Protein AF-A0A329SD48-F1 (afdb_monomer_lite)

Radius of gyration: 21.35 Å; chains: 1; bounding box: 35×41×72 Å

pLDDT: mean 74.12, std 17.01, range [29.61, 94.19]

InterPro domains:
  IPR001584 Integrase, catalytic core [PF13683] (23-47)
  IPR001584 Integrase, catalytic core [PS50994] (1-96)
  IPR012337 Ribonuclease H-like superfamily [SSF53098] (7-90)
  IPR036397 Ribonuclease H superfamily [G3DSA:3.30.420.10] (6-124)
  IPR039537 Retrotransposon Ty1/copia-like [PTHR42648] (7-123)

Organism: NCBI:txid29920

Secondary structure (DSSP, 8-state):
----PPPGGGT-HHHHHHHHHTT---PPPPTT-GGGTHHHHHHHHHHHHHHHHHHHHTT--GGGHHHHHHHHHHHHHHSBPTT-SSBHHHHHHSSPPP-TT---TT-EEE----GGG--GGGGSSPPPEEE---SSTT--

Sequence (140 aa):
MPAPEPGPEYTGRKFMEYLNRSGIKHEKTAPYSPQQNGLAERMNQSLVEMTRCMLYHESIKKKWWGEAVNTVAWIINRIPNSVTVKTHYEIVYRTKPQLKNMKVFGALGYAHIPDEKRLKRARESPPSTLRISTPIHALT

Foldseek 3Di:
DDFPDDDVVCVDPVNVVVCVVVVHDDDDDDGPPCVVCVVVVVVVVVLQVQLVVLCVVLVHDCVCSVLSSVLSVVVQQQDADPVDPDGVCCVVVVDHDDCPPPDRAQAWDADDDPPVRDDPVCVPPGGPTDRDSDDDPPDD

Structure (mmCIF, N/CA/C/O backbone):
data_AF-A0A329SD48-F1
#
_entry.id   AF-A0A329SD48-F1
#
loop_
_atom_site.group_PDB
_atom_site.id
_atom_site.type_symbol
_atom_site.label_atom_id
_atom_site.label_alt_id
_atom_site.label_comp_id
_atom_site.label_asym_id
_atom_site.label_entity_id
_atom_site.label_seq_id
_atom_site.pdbx_PDB_ins_code
_atom_site.Cartn_x
_atom_site.Cartn_y
_atom_site.Cartn_z
_atom_site.occupancy
_atom_site.B_iso_or_equiv
_atom_site.auth_seq_id
_atom_site.auth_comp_id
_atom_site.auth_asym_id
_atom_site.auth_atom_id
_atom_site.pdbx_PDB_model_num
ATOM 1 N N . MET A 1 1 ? 6.484 16.895 30.671 1.00 42.66 1 MET A N 1
ATOM 2 C CA . MET A 1 1 ? 6.888 16.833 29.248 1.00 42.66 1 MET A CA 1
ATOM 3 C C . MET A 1 1 ? 5.642 17.026 28.396 1.00 42.66 1 MET A C 1
ATOM 5 O O . MET A 1 1 ? 4.649 16.387 28.726 1.00 42.66 1 MET A O 1
ATOM 9 N N . PRO A 1 2 ? 5.642 17.908 27.382 1.00 45.47 2 PRO A N 1
ATOM 10 C CA . PRO A 1 2 ? 4.511 18.034 26.465 1.00 45.47 2 PRO A CA 1
ATOM 11 C C . PRO A 1 2 ? 4.445 16.816 25.526 1.00 45.47 2 PRO A C 1
ATOM 13 O O . PRO A 1 2 ? 5.477 16.246 25.175 1.00 45.47 2 PRO A O 1
ATOM 16 N N . ALA A 1 3 ? 3.226 16.390 25.185 1.00 50.09 3 ALA A N 1
ATOM 17 C CA . ALA A 1 3 ? 2.948 15.215 24.359 1.00 50.09 3 ALA A CA 1
ATOM 18 C C . ALA A 1 3 ? 3.440 15.398 22.908 1.00 50.09 3 ALA A C 1
ATOM 20 O O . ALA A 1 3 ? 3.493 16.533 22.433 1.00 50.09 3 ALA A O 1
ATOM 21 N N . PRO A 1 4 ? 3.753 14.312 22.174 1.00 49.91 4 PRO A N 1
ATOM 22 C CA . PRO A 1 4 ? 3.959 14.398 20.734 1.00 49.91 4 PRO A CA 1
ATOM 23 C C . PRO A 1 4 ? 2.642 14.816 20.063 1.00 49.91 4 PRO A C 1
ATOM 25 O O . PRO A 1 4 ? 1.674 14.055 20.028 1.00 49.91 4 PRO A O 1
ATOM 28 N N . GLU A 1 5 ? 2.599 16.056 19.583 1.00 52.09 5 GLU A N 1
ATOM 29 C CA . GLU A 1 5 ? 1.509 16.593 18.770 1.00 52.09 5 GLU A CA 1
ATOM 30 C C . GLU A 1 5 ? 1.383 15.793 17.457 1.00 52.09 5 GLU A C 1
ATOM 32 O O . GLU A 1 5 ? 2.401 15.374 16.891 1.00 52.09 5 GLU A O 1
ATOM 37 N N . PRO A 1 6 ? 0.163 15.594 16.923 1.00 59.69 6 PRO A N 1
ATOM 38 C CA . PRO A 1 6 ? -0.015 15.078 15.571 1.00 59.69 6 PRO A CA 1
ATOM 39 C C . PRO A 1 6 ? 0.745 15.960 14.574 1.00 59.69 6 PRO A C 1
ATOM 41 O O . PRO A 1 6 ? 0.704 17.188 14.673 1.00 59.69 6 PRO A O 1
ATOM 44 N N . GLY A 1 7 ? 1.424 15.344 13.602 1.00 59.78 7 GLY A N 1
ATOM 45 C CA . GLY A 1 7 ? 2.236 16.076 12.628 1.00 59.78 7 GLY A CA 1
ATOM 46 C C . GLY A 1 7 ? 1.451 17.216 11.947 1.00 59.78 7 GLY A C 1
ATOM 47 O O . GLY A 1 7 ? 0.279 17.032 11.600 1.00 59.78 7 GLY A O 1
ATOM 48 N N . PRO A 1 8 ? 2.072 18.390 11.717 1.00 67.38 8 PRO A N 1
ATOM 49 C CA . PRO A 1 8 ? 1.392 19.585 11.196 1.00 67.38 8 PRO A CA 1
ATOM 50 C C . PRO A 1 8 ? 0.819 19.407 9.778 1.00 67.38 8 PRO A C 1
ATOM 52 O O . PRO A 1 8 ? -0.017 20.189 9.328 1.00 67.38 8 PRO A O 1
ATOM 55 N N . GLU A 1 9 ? 1.244 18.359 9.076 1.00 68.25 9 GLU A N 1
ATOM 56 C CA . GLU A 1 9 ? 0.825 18.009 7.717 1.00 68.25 9 GLU A CA 1
ATOM 57 C C . GLU A 1 9 ? -0.684 17.731 7.614 1.00 68.25 9 GLU A C 1
ATOM 59 O O . GLU A 1 9 ? -1.315 18.101 6.624 1.00 68.25 9 GLU A O 1
ATOM 64 N N . TYR A 1 10 ? -1.282 17.156 8.663 1.00 69.69 10 TYR A N 1
ATOM 65 C CA . TYR A 1 10 ? -2.699 16.765 8.693 1.00 69.69 10 TYR A CA 1
ATOM 66 C C . TYR A 1 10 ? -3.589 17.756 9.451 1.00 69.69 10 TYR A C 1
ATOM 68 O O . TYR A 1 10 ? -4.771 17.500 9.661 1.00 69.69 10 TYR A O 1
ATOM 76 N N . THR A 1 11 ? -3.044 18.899 9.870 1.00 77.12 11 THR A N 1
ATOM 77 C CA . THR A 1 11 ? -3.775 19.923 10.636 1.00 77.12 11 THR A CA 1
ATOM 78 C C . THR A 1 11 ? -3.879 21.260 9.902 1.00 77.12 11 THR A C 1
ATOM 80 O O . THR A 1 11 ? -4.487 22.205 10.408 1.00 77.12 11 THR A O 1
ATOM 83 N N . GLY A 1 12 ? -3.338 21.346 8.681 1.00 81.81 12 GLY A N 1
ATOM 84 C CA . GLY A 1 12 ? -3.394 22.545 7.852 1.00 81.81 12 GLY A CA 1
ATOM 85 C C . GLY A 1 12 ? -4.821 22.944 7.458 1.00 81.81 12 GLY A C 1
ATOM 86 O O . GLY A 1 12 ? -5.655 22.104 7.120 1.00 81.81 12 GLY A O 1
ATOM 87 N N . ARG A 1 13 ? -5.089 24.258 7.418 1.00 83.81 13 ARG A N 1
ATOM 88 C CA . ARG A 1 13 ? -6.407 24.824 7.056 1.00 83.81 13 ARG A CA 1
ATOM 89 C C . ARG A 1 13 ? -6.961 24.276 5.737 1.00 83.81 13 ARG A C 1
ATOM 91 O O . ARG A 1 13 ? -8.099 23.825 5.700 1.00 83.81 13 ARG A O 1
ATOM 98 N N . LYS A 1 14 ? -6.128 24.221 4.691 1.00 86.56 14 LYS A N 1
ATOM 99 C CA . LYS A 1 14 ? -6.510 23.684 3.370 1.00 86.56 14 LYS A CA 1
ATOM 100 C C . LYS A 1 14 ? -6.957 22.219 3.428 1.00 86.56 14 LYS A C 1
ATOM 102 O O . LYS A 1 14 ? -7.854 21.818 2.693 1.00 86.56 14 LYS A O 1
ATOM 107 N N . PHE A 1 15 ? -6.331 21.418 4.290 1.00 85.12 15 PHE A N 1
ATOM 108 C CA . PHE A 1 15 ? -6.683 20.012 4.462 1.00 85.12 15 PHE A CA 1
ATOM 109 C C . PHE A 1 15 ? -8.019 19.871 5.198 1.00 85.12 15 PHE A C 1
ATOM 111 O O . PHE A 1 15 ? -8.895 19.144 4.740 1.00 85.12 15 PHE A O 1
ATOM 118 N N . MET A 1 16 ? -8.230 20.645 6.265 1.00 86.31 16 MET A N 1
ATOM 119 C CA . MET A 1 16 ? -9.506 20.668 6.992 1.00 86.31 16 MET A CA 1
ATOM 120 C C . MET A 1 16 ? -10.674 21.141 6.114 1.00 86.31 16 MET A C 1
ATOM 122 O O . MET A 1 16 ? -11.749 20.549 6.157 1.00 86.31 16 MET A O 1
ATOM 126 N N . GLU A 1 17 ? -10.465 22.159 5.275 1.00 89.69 17 GLU A N 1
ATOM 127 C CA . GLU A 1 17 ? -11.459 22.612 4.291 1.00 89.69 17 GLU A CA 1
ATOM 128 C C . GLU A 1 17 ? -11.821 21.506 3.293 1.00 89.69 17 GLU A C 1
ATOM 130 O O . GLU A 1 17 ? -12.999 21.283 3.011 1.00 89.69 17 GLU A O 1
ATOM 135 N N . TYR A 1 18 ? -10.822 20.777 2.788 1.00 89.62 18 TYR A N 1
ATOM 136 C CA . TYR A 1 18 ? -11.049 19.636 1.904 1.00 89.62 18 TYR A CA 1
ATOM 137 C C . TYR A 1 18 ? -11.866 18.531 2.587 1.00 89.62 18 TYR A C 1
ATOM 139 O O . TYR A 1 18 ? -12.812 18.016 1.985 1.00 89.62 18 TYR A O 1
ATOM 147 N N . LEU A 1 19 ? -11.528 18.181 3.832 1.00 90.00 19 LEU A N 1
ATOM 148 C CA . LEU A 1 19 ? -12.239 17.151 4.590 1.00 90.00 19 LEU A CA 1
ATOM 149 C C . LEU A 1 19 ? -13.691 17.554 4.854 1.00 90.00 19 LEU A C 1
ATOM 151 O O . LEU A 1 19 ? -14.592 16.767 4.567 1.00 90.00 19 LEU A O 1
ATOM 155 N N . ASN A 1 20 ? -13.927 18.798 5.278 1.00 88.69 20 ASN A N 1
ATOM 156 C CA . ASN A 1 20 ? -15.275 19.328 5.483 1.00 88.69 20 ASN A CA 1
ATOM 157 C C . ASN A 1 20 ? -16.097 19.306 4.189 1.00 88.69 20 ASN A C 1
ATOM 159 O O . ASN A 1 20 ? -17.234 18.841 4.194 1.00 88.69 20 ASN A O 1
ATOM 163 N N . ARG A 1 21 ? -15.517 19.742 3.062 1.00 92.81 21 ARG A N 1
ATOM 164 C CA . ARG A 1 21 ? -16.193 19.703 1.755 1.00 92.81 21 ARG A CA 1
ATOM 165 C C . ARG A 1 21 ? -16.512 18.279 1.299 1.00 92.81 21 ARG A C 1
ATOM 167 O O . ARG A 1 21 ? -17.514 18.066 0.629 1.00 92.81 21 ARG A O 1
ATOM 174 N N . SER A 1 22 ? -15.666 17.318 1.657 1.00 90.88 22 SER A N 1
ATOM 175 C CA . SER A 1 22 ? -15.848 15.903 1.321 1.00 90.88 22 SER A CA 1
ATOM 176 C C . SER A 1 22 ? -16.775 15.170 2.302 1.00 90.88 22 SER A C 1
ATOM 178 O O . SER A 1 22 ? -17.004 13.977 2.133 1.00 90.88 22 SER A O 1
ATOM 180 N N . GLY A 1 23 ? -17.286 15.851 3.339 1.00 90.38 23 GLY A N 1
ATOM 181 C CA . GLY A 1 23 ? -18.105 15.240 4.391 1.00 90.38 23 GLY A CA 1
ATOM 182 C C . GLY A 1 23 ? -17.332 14.280 5.304 1.00 90.38 23 GLY A C 1
ATOM 183 O O . GLY A 1 23 ? -17.935 13.429 5.954 1.00 90.38 23 GLY A O 1
ATOM 184 N N . ILE A 1 24 ? -16.000 14.382 5.345 1.00 90.38 24 ILE A N 1
ATOM 185 C CA . ILE A 1 24 ? -15.128 13.486 6.109 1.00 90.38 24 ILE A CA 1
ATOM 186 C C . ILE A 1 24 ? -14.869 14.090 7.489 1.00 90.38 24 ILE A C 1
ATOM 188 O O . ILE A 1 24 ? -14.275 15.162 7.615 1.00 90.38 24 ILE A O 1
ATOM 192 N N . LYS A 1 25 ? -15.258 13.368 8.543 1.00 87.50 25 LYS A N 1
ATOM 193 C CA . LYS A 1 25 ? -14.941 13.737 9.926 1.00 87.50 25 LYS A CA 1
ATOM 194 C C . LYS A 1 25 ? -13.474 13.416 10.224 1.00 87.50 25 LYS A C 1
ATOM 196 O O . LYS A 1 25 ? -13.068 12.258 10.189 1.00 87.50 25 LYS A O 1
ATOM 201 N N . HIS A 1 26 ? -12.684 14.443 10.525 1.00 83.06 26 HIS A N 1
ATOM 202 C CA . HIS A 1 26 ? -11.286 14.276 10.913 1.00 83.06 26 HIS A CA 1
ATOM 203 C C . HIS A 1 26 ? -11.173 13.945 12.405 1.00 83.06 26 HIS A C 1
ATOM 205 O O . HIS A 1 26 ? -11.375 14.817 13.251 1.00 83.06 26 HIS A O 1
ATOM 211 N N . GLU A 1 27 ? -10.836 12.700 12.731 1.00 81.69 27 GLU A N 1
ATOM 212 C CA . GLU A 1 27 ? -10.526 12.286 14.101 1.00 81.69 27 GLU A CA 1
ATOM 213 C C . GLU A 1 27 ? -9.010 12.208 14.281 1.00 81.69 27 GLU A C 1
ATOM 215 O O . GLU A 1 27 ? -8.314 11.525 13.531 1.00 81.69 27 GLU A O 1
ATOM 220 N N . LYS A 1 28 ? -8.491 12.955 15.259 1.00 73.88 28 LYS A N 1
ATOM 221 C CA . LYS A 1 28 ? -7.065 12.965 15.589 1.00 73.88 28 LYS A CA 1
ATOM 222 C C . LYS A 1 28 ? -6.779 11.886 16.621 1.00 73.88 28 LYS A C 1
ATOM 224 O O . LYS A 1 28 ? -7.563 11.702 17.551 1.00 73.88 28 LYS A O 1
ATOM 229 N N . THR A 1 29 ? -5.633 11.226 16.484 1.00 72.00 29 THR A N 1
ATOM 230 C CA . THR A 1 29 ? -5.132 10.287 17.491 1.00 72.00 29 THR A CA 1
ATOM 231 C C . THR A 1 29 ? -5.037 10.984 18.843 1.00 72.00 29 THR A C 1
ATOM 233 O O . THR A 1 29 ? -4.493 12.088 18.934 1.00 72.00 29 THR A O 1
ATOM 236 N N . ALA A 1 30 ? -5.572 10.351 19.888 1.00 71.25 30 ALA A N 1
ATOM 237 C CA . ALA A 1 30 ? -5.506 10.918 21.225 1.00 71.25 30 ALA A CA 1
ATOM 238 C C . ALA A 1 30 ? -4.037 11.008 21.686 1.00 71.25 30 ALA A C 1
ATOM 240 O O . ALA A 1 30 ? -3.261 10.070 21.447 1.00 71.25 30 ALA A O 1
ATOM 241 N N . PRO A 1 31 ? -3.638 12.094 22.374 1.00 62.50 31 PRO A N 1
ATOM 242 C CA . PRO A 1 31 ? -2.330 12.167 23.012 1.00 62.50 31 PRO A CA 1
ATOM 243 C C . PRO A 1 31 ? -2.117 10.928 23.892 1.00 62.50 31 PRO A C 1
ATOM 245 O O . PRO A 1 31 ? -3.038 10.493 24.581 1.00 62.50 31 PRO A O 1
ATOM 248 N N . TYR A 1 32 ? -0.915 10.350 23.858 1.00 56.53 32 TYR A N 1
ATOM 249 C CA . TYR A 1 32 ? -0.547 9.139 24.614 1.00 56.53 32 TYR A CA 1
ATOM 250 C C . TYR A 1 32 ? -1.233 7.826 24.189 1.00 56.53 32 TYR A C 1
ATOM 252 O O . TYR A 1 32 ? -1.067 6.821 24.875 1.00 56.53 32 TYR A O 1
ATOM 260 N N . SER A 1 33 ? -1.927 7.788 23.043 1.00 64.25 33 SER A N 1
ATOM 261 C CA . SER A 1 33 ? -2.480 6.550 22.456 1.00 64.25 33 SER A CA 1
ATOM 262 C C . SER A 1 33 ? -1.859 6.189 21.090 1.00 64.25 33 SER A C 1
ATOM 264 O O . SER A 1 33 ? -2.591 5.980 20.119 1.00 64.25 33 SER A O 1
ATOM 266 N N . PRO A 1 34 ? -0.516 6.089 20.960 1.00 62.66 34 PRO A N 1
ATOM 267 C CA . PRO A 1 34 ? 0.142 5.775 19.682 1.00 62.66 34 PRO A CA 1
ATOM 268 C C . PRO A 1 34 ? -0.284 4.418 19.100 1.00 62.66 34 PRO A C 1
ATOM 270 O O . PRO A 1 34 ? -0.230 4.203 17.891 1.00 62.66 34 PRO A O 1
ATOM 273 N N . GLN A 1 35 ? -0.789 3.509 19.939 1.00 66.38 35 GLN A N 1
ATOM 274 C CA . GLN A 1 35 ? -1.310 2.208 19.524 1.00 66.38 35 GLN A CA 1
ATOM 275 C C . GLN A 1 35 ? -2.477 2.335 18.533 1.00 66.38 35 GLN A C 1
ATOM 277 O O . GLN A 1 35 ? -2.636 1.450 17.692 1.00 66.38 35 GLN A O 1
ATOM 282 N N . GLN A 1 36 ? -3.249 3.431 18.583 1.00 68.50 36 GLN A N 1
ATOM 283 C CA . GLN A 1 36 ? -4.340 3.685 17.635 1.00 68.50 36 GLN A CA 1
ATOM 284 C C . GLN A 1 36 ? -3.830 3.870 16.197 1.00 68.50 36 GLN A C 1
ATOM 286 O O . GLN A 1 36 ? -4.484 3.413 15.263 1.00 68.50 36 GLN A O 1
ATOM 291 N N . ASN A 1 37 ? -2.647 4.467 16.007 1.00 77.12 37 ASN A N 1
ATOM 292 C CA . ASN A 1 37 ? -2.043 4.631 14.679 1.00 77.12 37 ASN A CA 1
ATOM 293 C C . ASN A 1 37 ? -1.171 3.436 14.261 1.00 77.12 37 ASN A C 1
ATOM 295 O O . ASN A 1 37 ? -0.857 3.262 13.083 1.00 77.12 37 ASN A O 1
ATOM 299 N N . GLY A 1 38 ? -0.812 2.569 15.210 1.00 80.38 38 GLY A N 1
ATOM 300 C CA . GLY A 1 38 ? 0.141 1.486 14.979 1.00 80.38 38 GLY A CA 1
ATOM 301 C C . GLY A 1 38 ? -0.277 0.493 13.888 1.00 80.38 38 GLY A C 1
ATOM 302 O O . GLY A 1 38 ? 0.582 -0.118 13.259 1.00 80.38 38 GLY A O 1
ATOM 303 N N . LEU A 1 39 ? -1.578 0.320 13.619 1.00 80.75 39 LEU A N 1
ATOM 304 C CA . LEU A 1 39 ? -2.040 -0.515 12.500 1.00 80.75 39 LEU A CA 1
ATOM 305 C C . LEU A 1 39 ? -1.727 0.116 11.138 1.00 80.75 39 LEU A C 1
ATOM 307 O O . LEU A 1 39 ? -1.230 -0.577 10.249 1.00 80.75 39 LEU A O 1
ATOM 311 N N . ALA A 1 40 ? -1.989 1.415 10.988 1.00 80.25 40 ALA A N 1
ATOM 312 C CA . ALA A 1 40 ? -1.709 2.146 9.758 1.00 80.25 40 ALA A CA 1
ATOM 313 C C . ALA A 1 40 ? -0.198 2.245 9.512 1.00 80.25 40 ALA A C 1
ATOM 315 O O . ALA A 1 40 ? 0.265 1.988 8.403 1.00 80.25 40 ALA A O 1
ATOM 316 N N . GLU A 1 41 ? 0.582 2.526 10.558 1.00 84.38 41 GLU A N 1
ATOM 317 C CA . GLU A 1 41 ? 2.046 2.575 10.486 1.00 84.38 41 GLU A CA 1
ATOM 318 C C . GLU A 1 41 ? 2.643 1.235 10.046 1.00 84.38 41 GLU A C 1
ATOM 320 O O . GLU A 1 41 ? 3.427 1.199 9.098 1.00 84.38 41 GLU A O 1
ATOM 325 N N . ARG A 1 42 ? 2.217 0.118 10.656 1.00 88.31 42 ARG A N 1
ATOM 326 C CA . ARG A 1 42 ? 2.681 -1.226 10.266 1.00 88.31 42 ARG A CA 1
ATOM 327 C C . ARG A 1 42 ? 2.329 -1.572 8.823 1.00 88.31 42 ARG A C 1
ATOM 329 O O . ARG A 1 42 ? 3.150 -2.158 8.116 1.00 88.31 42 ARG A O 1
ATOM 336 N N . MET A 1 43 ? 1.124 -1.220 8.374 1.00 86.50 43 MET A N 1
ATOM 337 C CA . MET A 1 43 ? 0.709 -1.466 6.992 1.00 86.50 43 MET A CA 1
ATOM 338 C C . MET A 1 43 ? 1.535 -0.630 6.008 1.00 86.50 43 MET A C 1
ATOM 340 O O . MET A 1 43 ? 2.024 -1.158 5.011 1.00 86.50 43 MET A O 1
ATOM 344 N N . ASN A 1 44 ? 1.754 0.651 6.311 1.00 88.31 44 ASN A N 1
ATOM 345 C CA . ASN A 1 44 ? 2.581 1.534 5.490 1.00 88.31 44 ASN A CA 1
ATOM 346 C C . ASN A 1 44 ? 4.030 1.043 5.418 1.00 88.31 44 ASN A C 1
ATOM 348 O O . ASN A 1 44 ? 4.620 1.023 4.338 1.00 88.31 44 ASN A O 1
ATOM 352 N N . GLN A 1 45 ? 4.591 0.587 6.538 1.00 90.81 45 GLN A N 1
ATOM 353 C CA . GLN A 1 45 ? 5.918 -0.016 6.563 1.00 90.81 45 GLN A CA 1
ATOM 354 C C . GLN A 1 45 ? 5.978 -1.275 5.687 1.00 90.81 45 GLN A C 1
ATOM 356 O O . GLN A 1 45 ? 6.857 -1.378 4.833 1.00 90.81 45 GLN A O 1
ATOM 361 N N . SER A 1 46 ? 4.998 -2.173 5.819 1.00 90.56 46 SER A N 1
ATOM 362 C CA . SER A 1 46 ? 4.911 -3.404 5.017 1.00 90.56 46 SER A CA 1
ATOM 363 C C . SER A 1 46 ? 4.826 -3.105 3.514 1.00 90.56 46 SER A C 1
ATOM 365 O O . SER A 1 46 ? 5.540 -3.712 2.716 1.00 90.56 46 SER A O 1
ATOM 367 N N . LEU A 1 47 ? 4.011 -2.120 3.114 1.00 91.94 47 LEU A N 1
ATOM 368 C CA . LEU A 1 47 ? 3.904 -1.652 1.726 1.00 91.94 47 LEU A CA 1
ATOM 369 C C . LEU A 1 47 ? 5.256 -1.177 1.178 1.00 91.94 47 LEU A C 1
ATOM 371 O O . LEU A 1 47 ? 5.657 -1.554 0.074 1.00 91.94 47 LEU A O 1
ATOM 375 N N . VAL A 1 48 ? 5.969 -0.352 1.946 1.00 93.12 48 VAL A N 1
ATOM 376 C CA . VAL A 1 48 ? 7.266 0.210 1.546 1.00 93.12 48 VAL A CA 1
ATOM 377 C C . VAL A 1 48 ? 8.338 -0.877 1.460 1.00 93.12 48 VAL A C 1
ATOM 379 O O . VAL A 1 48 ? 9.114 -0.890 0.503 1.00 93.12 48 VAL A O 1
ATOM 382 N N . GLU A 1 49 ? 8.384 -1.795 2.422 1.00 94.19 49 GLU A N 1
ATOM 383 C CA . GLU A 1 49 ? 9.325 -2.918 2.438 1.00 94.19 49 GLU A CA 1
ATOM 384 C C . GLU A 1 49 ? 9.100 -3.848 1.246 1.00 94.19 49 GLU A C 1
ATOM 386 O O . GLU A 1 49 ? 10.030 -4.086 0.474 1.00 94.19 49 GLU A O 1
ATOM 391 N N . MET A 1 50 ? 7.857 -4.272 1.007 1.00 92.44 50 MET A N 1
ATOM 392 C CA . MET A 1 50 ? 7.513 -5.101 -0.151 1.00 92.44 50 MET A CA 1
ATOM 393 C C . MET A 1 50 ? 7.842 -4.406 -1.477 1.00 92.44 50 MET A C 1
ATOM 395 O O . MET A 1 50 ? 8.347 -5.047 -2.397 1.00 92.44 50 MET A O 1
ATOM 399 N N . THR A 1 51 ? 7.624 -3.091 -1.573 1.00 92.69 51 THR A N 1
ATOM 400 C CA . THR A 1 51 ? 7.987 -2.304 -2.764 1.00 92.69 51 THR A CA 1
ATOM 401 C C . THR A 1 51 ? 9.494 -2.339 -3.010 1.00 92.69 51 THR A C 1
ATOM 403 O O . THR A 1 51 ? 9.939 -2.551 -4.140 1.00 92.69 51 THR A O 1
ATOM 406 N N . ARG A 1 52 ? 10.303 -2.168 -1.956 1.00 92.75 52 ARG A N 1
ATOM 407 C CA . ARG A 1 52 ? 11.769 -2.258 -2.054 1.00 92.75 52 ARG A CA 1
ATOM 408 C C . ARG A 1 52 ? 12.208 -3.656 -2.477 1.00 92.75 52 ARG A C 1
ATOM 410 O O . ARG A 1 52 ? 13.025 -3.763 -3.388 1.00 92.75 52 ARG A O 1
ATOM 417 N N . CYS A 1 53 ? 11.645 -4.701 -1.868 1.00 91.56 53 CYS A N 1
ATOM 418 C CA . CYS A 1 53 ? 11.929 -6.093 -2.218 1.00 91.56 53 CYS A CA 1
ATOM 419 C C . CYS A 1 53 ? 11.595 -6.389 -3.684 1.00 91.56 53 CYS A C 1
ATOM 421 O O . CYS A 1 53 ? 12.420 -6.956 -4.392 1.00 91.56 53 CYS A O 1
ATOM 423 N N . MET A 1 54 ? 10.429 -5.950 -4.159 1.00 88.94 54 MET A N 1
ATOM 424 C CA . MET A 1 54 ? 9.979 -6.150 -5.538 1.00 88.94 54 MET A CA 1
ATOM 425 C C . MET A 1 54 ? 10.901 -5.465 -6.556 1.00 88.94 54 MET A C 1
ATOM 427 O O . MET A 1 54 ? 11.281 -6.067 -7.559 1.00 88.94 54 MET A O 1
ATOM 431 N N . LEU A 1 55 ? 11.312 -4.222 -6.288 1.00 88.81 55 LEU A N 1
ATOM 432 C CA . LEU A 1 55 ? 12.249 -3.499 -7.153 1.00 88.81 55 LEU A CA 1
ATOM 433 C C . LEU A 1 55 ? 13.643 -4.131 -7.162 1.00 88.81 55 LEU A C 1
ATOM 435 O O . LEU A 1 55 ? 14.278 -4.184 -8.217 1.00 88.81 55 LEU A O 1
ATOM 439 N N . TYR A 1 56 ? 14.114 -4.592 -6.000 1.00 89.69 56 TYR A N 1
ATOM 440 C CA . TYR A 1 56 ? 15.415 -5.240 -5.866 1.00 89.69 56 TYR A CA 1
ATOM 441 C C . TYR A 1 56 ? 15.447 -6.592 -6.587 1.00 89.69 56 TYR A C 1
ATOM 443 O O . TYR A 1 56 ? 16.365 -6.840 -7.363 1.00 89.69 56 TYR A O 1
ATOM 451 N N . HIS A 1 57 ? 14.414 -7.420 -6.397 1.00 86.12 57 HIS A N 1
ATOM 452 C CA . HIS A 1 57 ? 14.290 -8.739 -7.022 1.00 86.12 57 HIS A CA 1
ATOM 453 C C . HIS A 1 57 ? 14.354 -8.664 -8.552 1.00 86.12 57 HIS A C 1
ATOM 455 O O . HIS A 1 57 ? 15.115 -9.385 -9.186 1.00 86.12 57 HIS A O 1
ATOM 461 N N . GLU A 1 58 ? 13.611 -7.731 -9.150 1.00 82.19 58 GLU A N 1
ATOM 462 C CA . GLU A 1 58 ? 13.544 -7.583 -10.608 1.00 82.19 58 GLU A CA 1
ATOM 463 C C . GLU A 1 58 ? 14.668 -6.715 -11.199 1.00 82.19 58 GLU A C 1
ATOM 465 O O . GLU A 1 58 ? 14.716 -6.499 -12.416 1.00 82.19 58 GLU A O 1
ATOM 470 N N . SER A 1 59 ? 15.570 -6.189 -10.358 1.00 85.94 59 SER A N 1
ATOM 471 C CA . SER A 1 59 ? 16.619 -5.233 -10.750 1.00 85.94 59 SER A CA 1
ATOM 472 C C . SER A 1 59 ? 16.065 -4.023 -11.523 1.00 85.94 59 SER A C 1
ATOM 474 O O . SER A 1 59 ? 16.647 -3.541 -12.500 1.00 85.94 59 SER A O 1
ATOM 476 N N . ILE A 1 60 ? 14.901 -3.521 -11.099 1.00 82.38 60 ILE A N 1
ATOM 477 C CA . ILE A 1 60 ? 14.186 -2.428 -11.765 1.00 82.38 60 ILE A CA 1
ATOM 478 C C . ILE A 1 60 ? 14.609 -1.074 -11.178 1.00 82.38 60 ILE A C 1
ATOM 480 O O . ILE A 1 60 ? 14.723 -0.881 -9.969 1.00 82.38 60 ILE A O 1
ATOM 484 N N . LYS A 1 61 ? 14.821 -0.085 -12.057 1.00 83.12 61 LYS A N 1
ATOM 485 C CA . LYS A 1 61 ? 15.190 1.286 -11.664 1.00 83.12 61 LYS A CA 1
ATOM 486 C C . LYS A 1 61 ? 14.118 1.915 -10.763 1.00 83.12 61 LYS A C 1
ATOM 488 O O . LYS A 1 61 ? 12.931 1.837 -11.071 1.00 83.12 61 LYS A O 1
ATOM 493 N N . LYS A 1 62 ? 14.548 2.690 -9.758 1.00 85.38 62 LYS A N 1
ATOM 494 C CA . LYS A 1 62 ? 13.675 3.428 -8.815 1.00 85.38 62 LYS A CA 1
ATOM 495 C C . LYS A 1 62 ? 12.628 4.339 -9.472 1.00 85.38 62 LYS A C 1
ATOM 497 O O . LYS A 1 62 ? 11.635 4.660 -8.833 1.00 85.38 62 LYS A O 1
ATOM 502 N N . LYS A 1 63 ? 12.798 4.724 -10.744 1.00 85.44 63 LYS A N 1
ATOM 503 C CA . LYS A 1 63 ? 11.786 5.484 -11.502 1.00 85.44 63 LYS A CA 1
ATOM 504 C C . LYS A 1 63 ? 10.416 4.789 -11.564 1.00 85.44 63 LYS A C 1
ATOM 506 O O . LYS A 1 63 ? 9.411 5.459 -11.740 1.00 85.44 63 LYS A O 1
ATOM 511 N N . TRP A 1 64 ? 10.383 3.465 -11.403 1.00 83.75 64 TRP A N 1
ATOM 512 C CA . TRP A 1 64 ? 9.163 2.654 -11.403 1.00 83.75 64 TRP A CA 1
ATOM 513 C C . TRP A 1 64 ? 8.559 2.460 -10.008 1.00 83.75 64 TRP A C 1
ATOM 515 O O . TRP A 1 64 ? 7.703 1.602 -9.824 1.00 83.75 64 TRP A O 1
ATOM 525 N N . TRP A 1 65 ? 9.003 3.235 -9.014 1.00 87.38 65 TRP A N 1
ATOM 526 C CA . TRP A 1 65 ? 8.536 3.117 -7.635 1.00 87.38 65 TRP A CA 1
ATOM 527 C C . TRP A 1 65 ? 7.012 3.188 -7.515 1.00 87.38 65 TRP A C 1
ATOM 529 O O . TRP A 1 65 ? 6.427 2.328 -6.870 1.00 87.38 65 TRP A O 1
ATOM 539 N N . GLY A 1 66 ? 6.361 4.154 -8.173 1.00 87.75 66 GLY A N 1
ATOM 540 C CA . GLY A 1 66 ? 4.899 4.282 -8.126 1.00 87.75 66 GLY A CA 1
ATOM 541 C C . GLY A 1 66 ? 4.176 3.028 -8.627 1.00 87.75 66 GLY A C 1
ATOM 542 O O . GLY A 1 66 ? 3.238 2.555 -7.992 1.00 87.75 66 GLY A O 1
ATOM 543 N N . GLU A 1 67 ? 4.672 2.429 -9.708 1.00 84.81 67 GLU A N 1
ATOM 544 C CA . GLU A 1 67 ? 4.114 1.192 -10.260 1.00 84.81 67 GLU A CA 1
ATOM 545 C C . GLU A 1 67 ? 4.365 -0.019 -9.355 1.00 84.81 67 GLU A C 1
ATOM 547 O O . GLU A 1 67 ? 3.495 -0.880 -9.201 1.00 84.81 67 GLU A O 1
ATOM 552 N N . ALA A 1 68 ? 5.530 -0.075 -8.708 1.00 88.44 68 ALA A N 1
ATOM 553 C CA . ALA A 1 68 ? 5.829 -1.103 -7.718 1.00 88.44 68 ALA A CA 1
ATOM 554 C C . ALA A 1 68 ? 4.899 -0.985 -6.499 1.00 88.44 68 ALA A C 1
ATOM 556 O O . ALA A 1 68 ? 4.291 -1.979 -6.111 1.00 88.44 68 ALA A O 1
ATOM 557 N N . VAL A 1 69 ? 4.702 0.223 -5.954 1.00 90.38 69 VAL A N 1
ATOM 558 C CA . VAL A 1 69 ? 3.770 0.462 -4.835 1.00 90.38 69 VAL A CA 1
ATOM 559 C C . VAL A 1 69 ? 2.346 0.066 -5.218 1.00 90.38 69 VAL A C 1
ATOM 561 O O . VAL A 1 69 ? 1.687 -0.639 -4.456 1.00 90.38 69 VAL A O 1
ATOM 564 N N . ASN A 1 70 ? 1.878 0.455 -6.408 1.00 89.44 70 ASN A N 1
ATOM 565 C CA . ASN A 1 70 ? 0.552 0.075 -6.900 1.00 89.44 70 ASN A CA 1
ATOM 566 C C . ASN A 1 70 ? 0.395 -1.446 -6.998 1.00 89.44 70 ASN A C 1
ATOM 568 O O . ASN A 1 70 ? -0.625 -1.996 -6.579 1.00 89.44 70 ASN A O 1
ATOM 572 N N . THR A 1 71 ? 1.416 -2.134 -7.510 1.00 87.62 71 THR A N 1
ATOM 573 C CA . THR A 1 71 ? 1.413 -3.596 -7.629 1.00 87.62 71 THR A CA 1
ATOM 574 C C . THR A 1 71 ? 1.371 -4.257 -6.253 1.00 87.62 71 THR A C 1
ATOM 576 O O . THR A 1 71 ? 0.559 -5.149 -6.018 1.00 87.62 71 THR A O 1
ATOM 579 N N . VAL A 1 72 ? 2.187 -3.792 -5.308 1.00 90.50 72 VAL A N 1
ATOM 580 C CA . VAL A 1 72 ? 2.189 -4.303 -3.933 1.00 90.50 72 VAL A CA 1
ATOM 581 C C . VAL A 1 72 ? 0.839 -4.064 -3.254 1.00 90.50 72 VAL A C 1
ATOM 583 O O . VAL A 1 72 ? 0.286 -4.991 -2.666 1.00 90.50 72 VAL A O 1
ATOM 586 N N . ALA A 1 73 ? 0.266 -2.865 -3.368 1.00 90.12 73 ALA A N 1
ATOM 587 C CA . ALA A 1 73 ? -1.046 -2.556 -2.803 1.00 90.12 73 ALA A CA 1
ATOM 588 C C . ALA A 1 73 ? -2.147 -3.448 -3.397 1.00 90.12 73 ALA A C 1
ATOM 590 O O . ALA A 1 73 ? -3.020 -3.937 -2.678 1.00 90.12 73 ALA A O 1
ATOM 591 N N . TRP A 1 74 ? -2.092 -3.712 -4.703 1.00 88.00 74 TRP A N 1
ATOM 592 C CA . TRP A 1 74 ? -2.999 -4.644 -5.368 1.00 88.00 74 TRP A CA 1
ATOM 593 C C . TRP A 1 74 ? -2.871 -6.064 -4.804 1.00 88.00 74 TRP A C 1
ATOM 595 O O . TRP A 1 74 ? -3.886 -6.708 -4.535 1.00 88.00 74 TRP A O 1
ATOM 605 N N . ILE A 1 75 ? -1.639 -6.529 -4.577 1.00 88.62 75 ILE A N 1
ATOM 606 C CA . ILE A 1 75 ? -1.342 -7.857 -4.028 1.00 88.62 75 ILE A CA 1
ATOM 607 C C . ILE A 1 75 ? -1.864 -7.977 -2.591 1.00 88.62 75 ILE A C 1
ATOM 609 O O . ILE A 1 75 ? -2.647 -8.880 -2.304 1.00 88.62 75 ILE A O 1
ATOM 613 N N . ILE A 1 76 ? -1.501 -7.051 -1.698 1.00 88.56 76 ILE A N 1
ATOM 614 C CA . ILE A 1 76 ? -1.902 -7.080 -0.277 1.00 88.56 76 ILE A CA 1
ATOM 615 C C . ILE A 1 76 ? -3.429 -7.070 -0.123 1.00 88.56 76 ILE A C 1
ATOM 617 O O . ILE A 1 76 ? -3.987 -7.747 0.744 1.00 88.56 76 ILE A O 1
ATOM 621 N N . ASN A 1 77 ? -4.134 -6.344 -0.992 1.00 88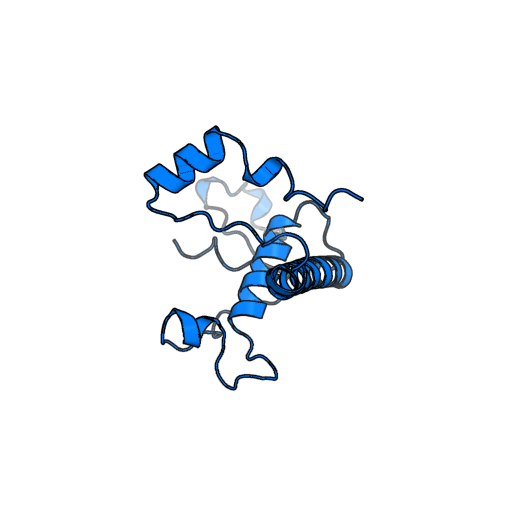.81 77 ASN A N 1
ATOM 622 C CA . ASN A 1 77 ? -5.590 -6.294 -0.943 1.00 88.81 77 ASN A CA 1
ATOM 623 C C . ASN A 1 77 ? -6.263 -7.599 -1.404 1.00 88.81 77 ASN A C 1
ATOM 625 O O . ASN A 1 77 ? -7.434 -7.819 -1.095 1.00 88.81 77 ASN A O 1
ATOM 629 N N . ARG A 1 78 ? -5.557 -8.469 -2.136 1.00 88.38 78 ARG A N 1
ATOM 630 C CA . ARG A 1 78 ? -6.116 -9.681 -2.765 1.00 88.38 78 ARG A CA 1
ATOM 631 C C . ARG A 1 78 ? -5.528 -10.988 -2.241 1.00 88.38 78 ARG A C 1
ATOM 633 O O . ARG A 1 78 ? -6.007 -12.049 -2.628 1.00 88.38 78 ARG A O 1
ATOM 640 N N . ILE A 1 79 ? -4.538 -10.921 -1.358 1.00 85.12 79 ILE A N 1
ATOM 641 C CA . ILE A 1 79 ? -4.028 -12.067 -0.608 1.00 85.12 79 ILE A CA 1
ATOM 642 C C . ILE A 1 79 ? -4.772 -12.150 0.738 1.00 85.12 79 ILE A C 1
ATOM 644 O O . ILE A 1 79 ? -4.989 -11.119 1.382 1.00 85.12 79 ILE A O 1
ATOM 648 N N . PRO A 1 80 ? -5.211 -13.346 1.168 1.00 79.06 80 PRO A N 1
ATOM 649 C CA . PRO A 1 80 ? -5.785 -13.527 2.497 1.00 79.06 80 PRO A CA 1
ATOM 650 C C . PRO A 1 80 ? -4.701 -13.327 3.563 1.00 79.06 80 PRO A C 1
ATOM 652 O O . PRO A 1 80 ? -3.566 -13.771 3.396 1.00 79.06 80 PRO A O 1
ATOM 655 N N . ASN A 1 81 ? -5.034 -12.648 4.659 1.00 77.00 81 ASN A N 1
ATOM 656 C CA . ASN A 1 81 ? -4.106 -12.516 5.782 1.00 77.00 81 ASN A CA 1
ATOM 657 C C . ASN A 1 81 ? -4.202 -13.756 6.699 1.00 77.00 81 ASN A C 1
ATOM 659 O O . ASN A 1 81 ? -5.166 -14.515 6.637 1.00 77.00 81 ASN A O 1
ATOM 663 N N . SER A 1 82 ? -3.211 -13.971 7.566 1.00 72.25 82 SER A N 1
ATOM 664 C CA . SER A 1 82 ? -3.179 -15.134 8.472 1.00 72.25 82 SER A CA 1
ATOM 665 C C . SER A 1 82 ? -4.317 -15.164 9.501 1.00 72.25 82 SER A C 1
ATOM 667 O O . SER A 1 82 ? -4.581 -16.205 10.093 1.00 72.25 82 SER A O 1
ATOM 669 N N . VAL A 1 83 ? -4.990 -14.033 9.718 1.00 75.38 83 VAL A N 1
ATOM 670 C CA . VAL A 1 83 ? -6.052 -13.849 10.715 1.00 75.38 83 VAL A CA 1
ATOM 671 C C . VAL A 1 83 ? -7.443 -14.059 10.103 1.00 75.38 83 VAL A C 1
ATOM 673 O O . VAL A 1 83 ? -8.384 -14.424 10.802 1.00 75.38 83 VAL A O 1
ATOM 676 N N . THR A 1 84 ? -7.601 -13.852 8.795 1.00 72.06 84 THR A N 1
ATOM 677 C CA . THR A 1 84 ? -8.885 -13.872 8.099 1.00 72.06 84 THR A CA 1
ATOM 678 C C . THR A 1 84 ? -8.811 -14.719 6.838 1.00 72.06 84 THR A C 1
ATOM 680 O O . THR A 1 84 ? -8.058 -14.428 5.915 1.00 72.06 84 THR A O 1
ATOM 683 N N . VAL A 1 85 ? -9.711 -15.700 6.736 1.00 78.81 85 VAL A N 1
ATOM 684 C CA . VAL A 1 85 ? -9.862 -16.549 5.538 1.00 78.81 85 VAL A CA 1
ATOM 685 C C . VAL A 1 85 ? -10.239 -15.731 4.289 1.00 78.81 85 VAL A C 1
ATOM 687 O O . VAL A 1 85 ? -9.958 -16.145 3.168 1.00 78.81 85 VAL A O 1
ATOM 690 N N . LYS A 1 86 ? -10.866 -14.561 4.474 1.00 83.50 86 LYS A N 1
ATOM 691 C CA . LYS A 1 86 ? -11.273 -13.653 3.393 1.00 83.50 86 LYS A CA 1
ATOM 692 C C . LYS A 1 86 ? -10.188 -12.629 3.074 1.00 83.50 86 LYS A C 1
ATOM 694 O O . LYS A 1 86 ? -9.473 -12.169 3.962 1.00 83.50 86 LYS A O 1
ATOM 699 N N . THR A 1 87 ? -10.112 -12.228 1.810 1.00 87.00 87 THR A N 1
ATOM 700 C CA . THR A 1 87 ? -9.208 -11.153 1.360 1.00 87.00 87 THR A CA 1
ATOM 701 C C . THR A 1 87 ? -9.751 -9.774 1.752 1.00 87.00 87 THR A C 1
ATOM 703 O O . THR A 1 87 ? -10.964 -9.598 1.889 1.00 87.00 87 THR A O 1
ATOM 706 N N . HIS A 1 88 ? -8.890 -8.758 1.887 1.00 86.81 88 HIS A N 1
ATOM 707 C CA . HIS A 1 88 ? -9.348 -7.381 2.142 1.00 86.81 88 HIS A CA 1
ATOM 708 C C . HIS A 1 88 ? -10.325 -6.900 1.055 1.00 86.81 88 HIS A C 1
ATOM 710 O O . HIS A 1 88 ? -11.337 -6.270 1.358 1.00 86.81 88 HIS A O 1
ATOM 716 N N . TYR A 1 89 ? -10.076 -7.276 -0.202 1.00 87.88 89 TYR A N 1
ATOM 717 C CA . TYR A 1 89 ? -10.967 -7.013 -1.328 1.00 87.88 89 TYR A CA 1
ATOM 718 C C . TYR A 1 89 ? -12.364 -7.618 -1.118 1.00 87.88 89 TYR A C 1
ATOM 720 O O . TYR A 1 89 ? -13.362 -6.925 -1.293 1.00 87.88 89 TYR A O 1
ATOM 728 N N . GLU A 1 90 ? -12.457 -8.872 -0.671 1.00 89.25 90 GLU A N 1
ATOM 729 C CA . GLU A 1 90 ? -13.742 -9.513 -0.344 1.00 89.25 90 GLU A CA 1
ATOM 730 C C . GLU A 1 90 ? -14.462 -8.846 0.823 1.00 89.25 90 GLU A C 1
ATOM 732 O O . GLU A 1 90 ? -15.692 -8.780 0.838 1.00 89.25 90 GLU A O 1
ATOM 737 N N . ILE A 1 91 ? -13.718 -8.368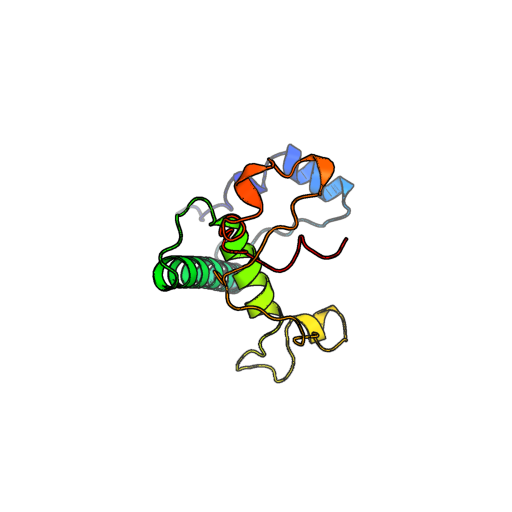 1.818 1.00 87.94 91 ILE A N 1
ATOM 738 C CA . ILE A 1 91 ? -14.302 -7.696 2.978 1.00 87.94 91 ILE A CA 1
ATOM 739 C C . ILE A 1 91 ? -14.956 -6.381 2.545 1.00 87.94 91 ILE A C 1
ATOM 741 O O . ILE A 1 91 ? -16.101 -6.130 2.924 1.00 87.94 91 ILE A O 1
ATOM 745 N N . VAL A 1 92 ? -14.258 -5.590 1.724 1.00 88.81 92 VAL A N 1
ATOM 746 C CA . VAL A 1 92 ? -14.705 -4.263 1.273 1.00 88.81 92 VAL A CA 1
ATOM 747 C C . VAL A 1 92 ? -15.778 -4.361 0.189 1.00 88.81 92 VAL A C 1
ATOM 749 O O . VAL A 1 92 ? -16.845 -3.772 0.324 1.00 88.81 92 VAL A O 1
ATOM 752 N N . TYR A 1 93 ? -15.528 -5.128 -0.873 1.00 88.56 93 TYR A N 1
ATOM 753 C CA . TYR A 1 93 ? -16.388 -5.169 -2.061 1.00 88.56 93 TYR A CA 1
ATOM 754 C C . TYR A 1 93 ? -17.395 -6.318 -2.054 1.00 88.56 93 TYR A C 1
ATOM 756 O O . TYR A 1 93 ? -18.137 -6.482 -3.020 1.00 88.56 93 TYR A O 1
ATOM 764 N N . ARG A 1 94 ? -17.404 -7.147 -0.999 1.00 90.25 94 ARG A N 1
ATOM 765 C CA . ARG A 1 94 ? -18.286 -8.323 -0.853 1.00 90.25 94 ARG A CA 1
ATOM 766 C C . ARG A 1 94 ? -18.209 -9.311 -2.026 1.00 90.25 94 ARG A C 1
ATOM 768 O O . ARG A 1 94 ? -19.107 -10.125 -2.213 1.00 90.25 94 ARG A O 1
ATOM 775 N N . THR A 1 95 ? -17.125 -9.268 -2.797 1.00 89.00 95 THR A N 1
ATOM 776 C CA . THR A 1 95 ? -16.912 -10.053 -4.019 1.00 89.00 95 THR A CA 1
ATOM 777 C C . THR A 1 95 ? -15.505 -10.638 -4.035 1.00 89.00 95 THR A C 1
ATOM 779 O O . THR A 1 95 ? -14.566 -10.030 -3.524 1.00 89.00 95 THR A O 1
ATOM 782 N N . LYS A 1 96 ? -15.342 -11.836 -4.609 1.00 87.25 96 LYS A N 1
ATOM 783 C CA . LYS A 1 96 ? -14.029 -12.492 -4.697 1.00 87.25 96 LYS A CA 1
ATOM 784 C C . LYS A 1 96 ? -13.135 -11.786 -5.721 1.00 87.25 96 LYS A C 1
ATOM 786 O O . LYS A 1 96 ? -13.614 -11.501 -6.823 1.00 87.25 96 LYS A O 1
ATOM 791 N N . PRO A 1 97 ? -11.848 -11.530 -5.421 1.00 86.38 97 PRO A N 1
ATOM 792 C CA . PRO A 1 97 ? -10.950 -10.925 -6.389 1.00 86.38 97 PRO A CA 1
ATOM 793 C C . PRO A 1 97 ? -10.713 -11.873 -7.565 1.00 86.38 97 PRO A C 1
ATOM 795 O O . PRO A 1 97 ? -10.467 -13.067 -7.396 1.00 86.38 97 PRO A O 1
ATOM 798 N N . GLN A 1 98 ? -10.738 -11.331 -8.780 1.00 84.62 98 GLN A N 1
ATOM 799 C CA . GLN A 1 98 ? -10.337 -12.080 -9.965 1.00 84.62 98 GLN A CA 1
ATOM 800 C C . GLN A 1 98 ? -8.816 -12.019 -10.135 1.00 84.62 98 GLN A C 1
ATOM 802 O O . GLN A 1 98 ? -8.239 -10.935 -10.245 1.00 84.62 98 GLN A O 1
ATOM 807 N N . LEU A 1 99 ? -8.177 -13.190 -10.192 1.00 82.31 99 LEU A N 1
ATOM 808 C CA . LEU A 1 99 ? -6.721 -13.331 -10.340 1.00 82.31 99 LEU A CA 1
ATOM 809 C C . LEU A 1 99 ? -6.291 -13.853 -11.721 1.00 82.31 99 LEU A C 1
ATOM 811 O O . LEU A 1 99 ? -5.098 -13.986 -11.974 1.00 82.31 99 LEU A O 1
ATOM 815 N N . LYS A 1 100 ? -7.241 -14.115 -12.634 1.00 80.25 100 LYS A N 1
ATOM 816 C CA . LYS A 1 100 ? -6.981 -14.734 -13.952 1.00 80.25 100 LYS A CA 1
ATOM 817 C C . LYS A 1 100 ? -5.906 -14.013 -14.776 1.00 80.25 100 LYS A C 1
ATOM 819 O O . LYS A 1 100 ? -5.142 -14.662 -15.477 1.00 80.25 100 LYS A O 1
ATOM 824 N N . ASN A 1 101 ? -5.834 -12.689 -14.658 1.00 71.31 101 ASN A N 1
ATOM 825 C CA . ASN A 1 101 ? -4.910 -11.849 -15.424 1.00 71.31 101 ASN A CA 1
ATOM 826 C C . ASN A 1 101 ? -3.739 -11.324 -14.580 1.00 71.31 101 ASN A C 1
ATOM 828 O O . ASN A 1 101 ? -3.129 -10.318 -14.940 1.00 71.31 101 ASN A O 1
ATOM 832 N N . MET A 1 102 ? -3.423 -11.967 -13.453 1.00 76.19 102 MET A N 1
ATOM 833 C CA . MET A 1 102 ? -2.262 -11.587 -12.652 1.00 76.19 102 MET A CA 1
ATOM 834 C C . MET A 1 102 ? -0.974 -11.845 -13.446 1.00 76.19 102 MET A C 1
ATOM 836 O O . MET A 1 102 ? -0.773 -12.929 -13.997 1.00 76.19 102 MET A O 1
ATOM 840 N N . LYS A 1 103 ? -0.103 -10.838 -13.519 1.00 75.06 103 LYS A N 1
ATOM 841 C CA . LYS A 1 103 ? 1.215 -10.925 -14.155 1.00 75.06 103 LYS A CA 1
ATOM 842 C C . LYS A 1 103 ? 2.296 -10.682 -13.112 1.00 75.06 103 LYS A C 1
ATOM 844 O O . LYS A 1 103 ? 2.073 -9.963 -12.141 1.00 75.06 103 LYS A O 1
ATOM 849 N N . VAL A 1 104 ? 3.457 -11.296 -13.322 1.00 78.62 104 VAL A N 1
ATOM 850 C CA . VAL A 1 104 ? 4.639 -11.042 -12.495 1.00 78.62 104 VAL A CA 1
ATOM 851 C C . VAL A 1 104 ? 5.097 -9.608 -12.748 1.00 78.62 104 VAL A C 1
ATOM 853 O O . VAL A 1 104 ? 5.127 -9.150 -13.894 1.00 78.62 104 VAL A O 1
ATOM 856 N N . PHE A 1 105 ? 5.423 -8.886 -11.679 1.00 79.75 105 PHE A N 1
ATOM 857 C CA . PHE A 1 105 ? 5.984 -7.548 -11.804 1.00 79.75 105 PHE A CA 1
ATOM 858 C C . PHE A 1 105 ? 7.296 -7.608 -12.594 1.00 79.75 105 PHE A C 1
ATOM 860 O O . PHE A 1 105 ? 8.119 -8.477 -12.341 1.00 79.75 105 PHE A O 1
ATOM 867 N N . GLY A 1 106 ? 7.491 -6.710 -13.562 1.00 72.38 106 GLY A N 1
ATOM 868 C CA . GLY A 1 106 ? 8.694 -6.717 -14.401 1.00 72.38 106 GLY A CA 1
ATOM 869 C C . GLY A 1 106 ? 8.664 -7.697 -15.576 1.00 72.38 106 GLY A C 1
ATOM 870 O O . GLY A 1 106 ? 9.649 -7.762 -16.317 1.00 72.38 106 GLY A O 1
ATOM 871 N N . ALA A 1 107 ? 7.545 -8.402 -15.788 1.00 76.06 107 ALA A N 1
ATOM 872 C CA . ALA A 1 107 ? 7.375 -9.289 -16.929 1.00 76.06 107 ALA A CA 1
ATOM 873 C C . ALA A 1 107 ? 7.627 -8.564 -18.261 1.00 76.06 107 ALA A C 1
ATOM 875 O O . ALA A 1 107 ? 7.298 -7.386 -18.454 1.00 76.06 107 ALA A O 1
ATOM 876 N N . LEU A 1 108 ? 8.213 -9.304 -19.203 1.00 65.69 108 LEU A N 1
ATOM 877 C CA . LEU A 1 108 ? 8.379 -8.835 -20.567 1.00 65.69 108 LEU A CA 1
ATOM 878 C C . LEU A 1 108 ? 7.001 -8.602 -21.174 1.00 65.69 108 LEU A C 1
ATOM 880 O O . LEU A 1 108 ? 6.138 -9.480 -21.121 1.00 65.69 108 LEU A O 1
ATOM 884 N N . GLY A 1 109 ? 6.811 -7.459 -21.814 1.00 62.62 109 GLY A N 1
ATOM 885 C CA . GLY A 1 109 ? 5.712 -7.370 -22.740 1.00 62.62 109 GLY A CA 1
ATOM 886 C C . GLY A 1 109 ? 5.948 -6.387 -23.859 1.00 62.62 109 GLY A C 1
ATOM 887 O O . GLY A 1 109 ?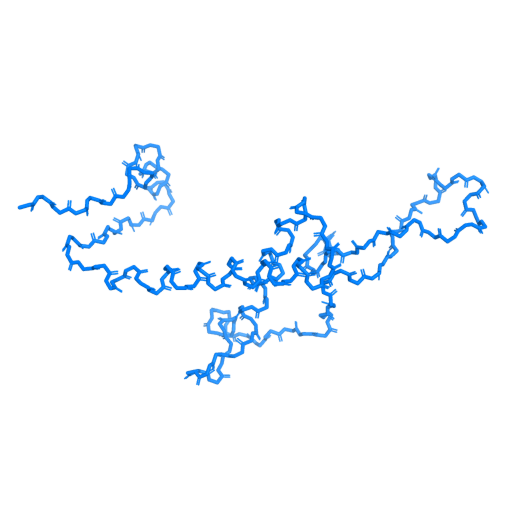 6.969 -5.706 -23.957 1.00 62.62 109 GLY A O 1
ATOM 888 N N . TYR A 1 110 ? 5.008 -6.438 -24.783 1.00 60.97 110 TYR A N 1
ATOM 889 C CA . TYR A 1 110 ? 5.143 -5.835 -26.088 1.00 60.97 110 TYR A CA 1
ATOM 890 C C . TYR A 1 110 ? 4.147 -4.691 -26.158 1.00 60.97 110 TYR A C 1
ATOM 892 O O . TYR A 1 110 ? 2.947 -4.898 -25.976 1.00 60.97 110 TYR A O 1
ATOM 900 N N . ALA A 1 111 ? 4.637 -3.477 -26.395 1.00 61.16 11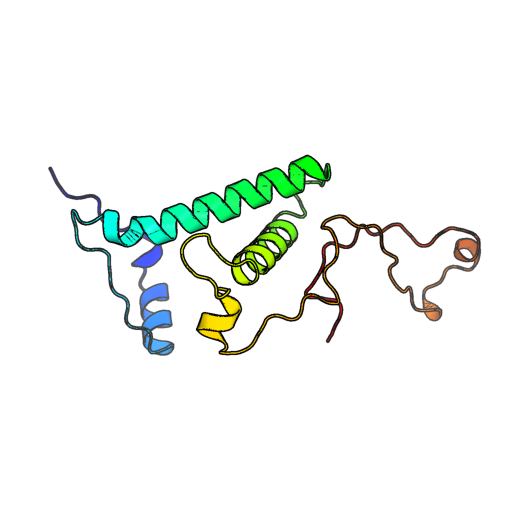1 ALA A N 1
ATOM 901 C CA . ALA A 1 111 ? 3.743 -2.377 -26.711 1.00 61.16 111 ALA A CA 1
ATOM 902 C C . ALA A 1 111 ? 3.228 -2.545 -28.137 1.00 61.16 111 ALA A C 1
ATOM 904 O O . ALA A 1 111 ? 4.000 -2.767 -29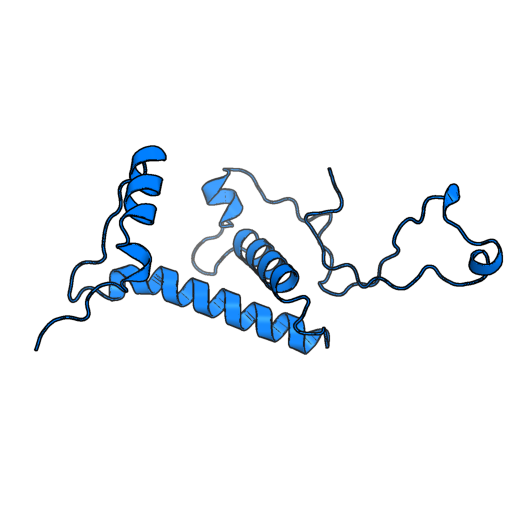.073 1.00 61.16 111 ALA A O 1
ATOM 905 N N . HIS A 1 112 ? 1.916 -2.407 -28.301 1.00 63.22 112 HIS A N 1
ATOM 906 C CA . HIS A 1 112 ? 1.322 -2.304 -29.620 1.00 63.22 112 HIS A CA 1
ATOM 907 C C . HIS A 1 112 ? 1.668 -0.931 -30.208 1.00 63.22 112 HIS A C 1
ATOM 909 O O . HIS A 1 112 ? 1.210 0.098 -29.713 1.00 63.22 112 HIS A O 1
ATOM 915 N N . ILE A 1 113 ? 2.501 -0.914 -31.247 1.00 70.62 113 ILE A N 1
ATOM 916 C CA . ILE A 1 113 ? 2.803 0.294 -32.015 1.00 70.62 113 ILE A CA 1
ATOM 917 C C . ILE A 1 113 ? 1.805 0.333 -33.178 1.00 70.62 113 ILE A C 1
ATOM 919 O O . ILE A 1 113 ? 1.851 -0.583 -34.002 1.00 70.62 113 ILE A O 1
ATOM 923 N N . PRO A 1 114 ? 0.915 1.344 -33.260 1.00 73.06 114 PRO A N 1
ATOM 924 C CA . PRO A 1 114 ? 0.009 1.503 -34.393 1.00 73.06 114 PRO A CA 1
ATOM 925 C C . PRO A 1 114 ? 0.781 1.516 -35.713 1.00 73.06 114 PRO A C 1
ATOM 927 O O . PRO A 1 114 ? 1.857 2.118 -35.792 1.00 73.06 114 PRO A O 1
ATOM 930 N N . ASP A 1 115 ? 0.226 0.880 -36.744 1.00 68.62 115 ASP A N 1
ATOM 931 C CA . ASP A 1 115 ? 0.918 0.665 -38.020 1.00 68.62 115 ASP A CA 1
ATOM 932 C C . ASP A 1 115 ? 1.391 1.966 -38.681 1.00 68.62 115 ASP A C 1
ATOM 934 O O . ASP A 1 115 ? 2.463 2.003 -39.280 1.00 68.62 115 ASP A O 1
ATOM 938 N N . GLU A 1 116 ? 0.664 3.063 -38.469 1.00 72.38 116 GLU A N 1
ATOM 939 C CA . GLU A 1 116 ? 1.000 4.406 -38.956 1.00 72.38 116 GLU A CA 1
ATOM 940 C C . GLU A 1 116 ? 2.339 4.940 -38.419 1.00 72.38 116 GLU A C 1
ATOM 942 O O . GLU A 1 116 ? 3.020 5.712 -39.090 1.00 72.38 116 GLU A O 1
ATOM 947 N N . LYS A 1 117 ? 2.748 4.522 -37.212 1.00 64.38 117 LYS A N 1
ATOM 948 C CA . LYS A 1 117 ? 4.006 4.941 -36.562 1.00 64.38 117 LYS A CA 1
ATOM 949 C C . LYS A 1 117 ? 5.126 3.909 -36.717 1.00 64.38 117 LYS A C 1
ATOM 951 O O . LYS A 1 117 ? 6.222 4.093 -36.180 1.00 64.38 117 LYS A O 1
ATOM 956 N N . ARG A 1 118 ? 4.876 2.811 -37.436 1.00 59.72 118 ARG A N 1
ATOM 957 C CA . ARG A 1 118 ? 5.835 1.724 -37.649 1.00 59.72 118 ARG A CA 1
ATOM 958 C C . ARG A 1 118 ? 6.837 2.148 -38.725 1.00 59.72 118 ARG A C 1
ATOM 960 O O . ARG A 1 118 ? 6.558 2.096 -39.919 1.00 59.72 118 ARG A O 1
ATOM 967 N N . LEU A 1 119 ? 8.035 2.573 -38.313 1.00 60.59 119 LEU A N 1
ATOM 968 C CA . LEU A 1 119 ? 9.140 2.800 -39.251 1.00 60.59 119 LEU A CA 1
ATOM 969 C C . LEU A 1 119 ? 9.394 1.521 -40.066 1.00 60.59 119 LEU A C 1
ATOM 971 O O . LEU A 1 119 ? 9.518 0.437 -39.498 1.00 60.59 119 LEU A O 1
ATOM 975 N N . LYS A 1 120 ? 9.527 1.650 -41.394 1.00 51.00 120 LYS A N 1
ATOM 976 C CA . LYS A 1 120 ? 9.703 0.540 -42.360 1.00 51.00 120 LYS A CA 1
ATOM 977 C C . LYS A 1 120 ? 10.808 -0.461 -41.970 1.00 51.00 120 LYS A C 1
ATOM 979 O O . LYS A 1 120 ? 10.709 -1.632 -42.310 1.00 51.00 120 LYS A O 1
ATOM 984 N N . ARG A 1 121 ? 11.828 -0.006 -41.227 1.00 45.50 121 ARG A N 1
ATOM 985 C CA . ARG A 1 121 ? 12.982 -0.798 -40.759 1.00 45.50 121 ARG A CA 1
ATOM 986 C C . ARG A 1 121 ? 12.738 -1.553 -39.434 1.00 45.50 121 ARG A C 1
ATOM 988 O O . ARG A 1 121 ? 13.524 -2.414 -39.072 1.00 45.50 121 ARG A O 1
ATOM 995 N N . ALA A 1 122 ? 11.640 -1.276 -38.729 1.00 47.78 122 ALA A N 1
ATOM 996 C CA . ALA A 1 122 ? 11.243 -1.975 -37.500 1.00 47.78 122 ALA A CA 1
ATOM 997 C C . ALA A 1 122 ? 10.405 -3.242 -37.762 1.00 47.78 122 ALA A C 1
ATOM 999 O O . ALA A 1 122 ? 10.021 -3.927 -36.820 1.00 47.78 122 ALA A O 1
ATOM 1000 N N . ARG A 1 123 ? 10.117 -3.570 -39.032 1.00 47.03 123 ARG A N 1
ATOM 1001 C CA . ARG A 1 123 ? 9.431 -4.817 -39.420 1.00 47.03 123 ARG A CA 1
ATOM 1002 C C . ARG A 1 123 ? 10.250 -6.076 -39.114 1.00 47.03 123 ARG A C 1
ATOM 1004 O O . ARG A 1 123 ? 9.667 -7.140 -38.965 1.00 47.03 123 ARG A O 1
ATOM 1011 N N . GLU A 1 124 ? 11.570 -5.936 -39.004 1.00 44.66 124 GLU A N 1
ATOM 1012 C CA . GLU A 1 124 ? 12.521 -7.043 -38.823 1.00 44.66 124 GLU A CA 1
ATOM 1013 C C . GLU A 1 124 ? 13.159 -7.067 -37.424 1.00 44.66 124 GLU A C 1
ATOM 1015 O O . GLU A 1 124 ? 13.921 -7.972 -37.101 1.00 44.66 124 GLU A O 1
ATOM 1020 N N . SER A 1 125 ? 12.858 -6.082 -36.571 1.00 41.22 125 SER A N 1
ATOM 1021 C CA . SER A 1 125 ? 13.389 -6.001 -35.205 1.00 41.22 125 SER A CA 1
ATOM 1022 C C . SER A 1 125 ? 12.303 -6.392 -34.200 1.00 41.22 125 SER A C 1
ATOM 1024 O O . SER A 1 125 ? 11.160 -5.958 -34.367 1.00 41.22 125 SER A O 1
ATOM 1026 N N . PRO A 1 126 ? 12.613 -7.176 -33.147 1.00 45.16 126 PRO A N 1
ATOM 1027 C CA . PRO A 1 126 ? 11.631 -7.477 -32.111 1.00 45.16 126 PRO A CA 1
ATOM 1028 C C . PRO A 1 126 ? 11.075 -6.164 -31.528 1.00 45.16 126 PRO A C 1
ATOM 1030 O O . PRO A 1 126 ? 11.833 -5.194 -31.405 1.00 45.16 126 PRO A O 1
ATOM 1033 N N . PRO A 1 127 ? 9.769 -6.098 -31.191 1.00 47.62 127 PRO A N 1
ATOM 1034 C CA . PRO A 1 127 ? 9.168 -4.880 -30.660 1.00 47.62 127 PRO A CA 1
ATOM 1035 C C . PRO A 1 127 ? 9.971 -4.428 -29.445 1.00 47.62 127 PRO A C 1
ATOM 1037 O O . PRO A 1 127 ? 10.391 -5.264 -28.643 1.00 47.62 127 PRO A O 1
ATOM 1040 N N . SER A 1 128 ? 10.207 -3.122 -29.324 1.00 42.25 128 SER A N 1
ATOM 1041 C CA . SER A 1 128 ? 10.956 -2.544 -28.213 1.00 42.25 128 SER A CA 1
ATOM 1042 C C . SER A 1 128 ? 10.461 -3.122 -26.886 1.00 42.25 128 SER A C 1
ATOM 1044 O O . SER A 1 128 ? 9.299 -2.961 -26.513 1.00 42.25 128 SER A O 1
ATOM 1046 N N . THR A 1 129 ? 11.354 -3.832 -26.193 1.00 40.81 129 THR A N 1
ATOM 1047 C CA . THR A 1 129 ? 11.101 -4.440 -24.889 1.00 40.81 129 THR A CA 1
ATOM 1048 C C . THR A 1 129 ? 10.694 -3.359 -23.896 1.00 40.81 129 THR A C 1
ATOM 1050 O O . THR A 1 129 ? 11.534 -2.668 -23.316 1.00 40.81 129 THR A O 1
ATOM 1053 N N . LEU A 1 130 ? 9.394 -3.214 -23.677 1.00 45.00 130 LEU A N 1
ATOM 1054 C CA . LEU A 1 130 ? 8.861 -2.474 -22.551 1.00 45.00 130 LEU A CA 1
ATOM 1055 C C . LEU A 1 130 ? 8.556 -3.521 -21.488 1.00 45.00 130 LEU A C 1
ATOM 1057 O O . LEU A 1 130 ? 7.627 -4.310 -21.617 1.00 45.00 130 LEU A O 1
ATOM 1061 N N . ARG A 1 131 ? 9.388 -3.579 -20.442 1.00 45.31 131 ARG A N 1
ATOM 1062 C CA . ARG A 1 131 ? 9.032 -4.350 -19.246 1.00 45.31 131 ARG A CA 1
ATOM 1063 C C . ARG A 1 131 ? 7.738 -3.750 -18.724 1.00 45.31 131 ARG A C 1
ATOM 1065 O O . ARG A 1 131 ? 7.730 -2.592 -18.305 1.00 45.31 131 ARG A O 1
ATOM 1072 N N . ILE A 1 132 ? 6.649 -4.497 -18.844 1.00 50.22 132 ILE A N 1
ATOM 1073 C CA . ILE A 1 132 ? 5.345 -3.992 -18.463 1.00 50.22 132 ILE A CA 1
ATOM 1074 C C . ILE A 1 132 ? 5.290 -4.060 -16.941 1.00 50.22 132 ILE A C 1
ATOM 1076 O O . ILE A 1 132 ? 5.366 -5.129 -16.338 1.00 50.22 132 ILE A O 1
ATOM 1080 N N . SER A 1 133 ? 5.155 -2.902 -16.309 1.00 47.22 133 SER A N 1
ATOM 1081 C CA . SER A 1 133 ? 4.652 -2.809 -14.949 1.00 47.22 133 SER A CA 1
ATOM 1082 C C . SER A 1 133 ? 3.130 -2.809 -15.034 1.00 47.22 133 SER A C 1
ATOM 1084 O O . SER A 1 133 ? 2.535 -1.822 -15.452 1.00 47.22 133 SER A O 1
ATOM 1086 N N . THR A 1 134 ? 2.470 -3.919 -14.729 1.00 50.22 134 THR A N 1
ATOM 1087 C CA . THR A 1 134 ? 0.998 -3.949 -14.729 1.00 50.22 134 THR A CA 1
ATOM 1088 C C . THR A 1 134 ? 0.471 -4.863 -13.629 1.00 50.22 134 THR A C 1
ATOM 1090 O O . THR A 1 134 ? 1.174 -5.814 -13.280 1.00 50.22 134 THR A O 1
ATOM 1093 N N . PRO A 1 135 ? -0.767 -4.615 -13.131 1.00 45.88 135 PRO A N 1
ATOM 1094 C CA . PRO A 1 135 ? -1.881 -4.158 -13.975 1.00 45.88 135 PRO A CA 1
ATOM 1095 C C . PRO A 1 135 ? -2.824 -3.112 -13.388 1.00 45.88 135 PRO A C 1
ATOM 1097 O O . PRO A 1 135 ? -3.640 -3.458 -12.542 1.00 45.88 135 PRO A O 1
ATOM 1100 N N . ILE A 1 136 ? -2.825 -1.899 -13.968 1.00 40.84 136 ILE A N 1
ATOM 1101 C CA . ILE A 1 136 ? -4.048 -1.073 -14.073 1.00 40.84 136 ILE A CA 1
ATOM 1102 C C . ILE A 1 136 ? -4.203 -0.384 -15.451 1.00 40.84 136 ILE A C 1
ATOM 1104 O O . ILE A 1 136 ? -5.319 -0.319 -15.945 1.00 40.84 136 ILE A O 1
ATOM 1108 N N . HIS A 1 137 ? -3.150 0.030 -16.164 1.00 37.59 137 HIS A N 1
ATOM 1109 C CA . HIS A 1 137 ? -3.341 0.888 -17.357 1.00 37.59 137 HIS A CA 1
ATOM 1110 C C . HIS A 1 137 ? -3.516 0.189 -18.727 1.00 37.59 137 HIS A C 1
ATOM 1112 O O . HIS A 1 137 ? -3.266 0.811 -19.752 1.00 37.59 137 HIS A O 1
ATOM 1118 N N . ALA A 1 138 ? -3.949 -1.076 -18.792 1.00 32.03 138 ALA A N 1
ATOM 1119 C CA . ALA A 1 138 ? -4.150 -1.773 -20.080 1.00 32.03 138 ALA A CA 1
ATOM 1120 C C . ALA A 1 138 ? -5.600 -2.204 -20.372 1.00 32.03 138 ALA A C 1
ATOM 1122 O O . ALA A 1 138 ? -5.825 -2.920 -21.343 1.00 32.03 138 ALA A O 1
ATOM 1123 N N . LEU A 1 139 ? -6.578 -1.796 -19.555 1.00 29.61 139 LEU A N 1
ATOM 1124 C CA . LEU A 1 139 ? -8.001 -2.055 -19.807 1.00 29.61 139 LEU A CA 1
ATOM 1125 C C . LEU A 1 139 ? -8.857 -0.853 -19.384 1.00 29.61 139 LEU A C 1
ATOM 1127 O O . LEU A 1 139 ? -9.581 -0.914 -18.393 1.00 29.61 139 LEU A O 1
ATOM 1131 N N . THR A 1 140 ? -8.755 0.225 -20.154 1.00 32.78 140 THR A N 1
ATOM 1132 C CA . THR A 1 140 ? -9.832 1.195 -20.400 1.00 32.78 140 THR A CA 1
ATOM 1133 C C . THR A 1 140 ? -9.723 1.631 -21.844 1.00 32.78 140 THR A C 1
ATOM 1135 O O . THR A 1 140 ? -8.571 1.924 -22.242 1.00 32.78 140 THR A O 1
#

=== Feature glossary ===
Annotated list of the representations used here:

Nearest PDB structures. The Foldseek neighbor list gives the closest experimentally determined structures in the PDB, ranked by structural alignment. TM-score near 1 means near-identical fold; near 0.3 means only rough topology match. This is how one finds what a novel AlphaFold prediction most resembles in the solved-structure universe.

Foldseek 3Di. Foldseek's 3Di representation compresses backbone geometry into a per-residue letter drawn from a learned twenty-state alphabet. It captures the tertiary interaction pattern around each residue — which residues are packed against it in space, regardless of where they are in sequence.

Radius of gyration, Cα contacts, bounding box. Radius of gyration (Rg) is the root-mean-square distance of Cα atoms from their centroid — a single number for overall size and compactness. A globular domain of N residues has Rg ≈ 2.2·N^0.38 Å; an extended or disordered chain has a much larger Rg. The Cα contact count is the number of residue pairs whose Cα atoms are within 8 Å and are more than four positions apart in sequence — a standard proxy for tertiary packing density. The bounding box is the smallest axis-aligned box enclosing all Cα atoms.

InterPro / GO / CATH / organism. The annotation block draws on four external resources. InterPro: which protein families and domains the sequence belongs to. GO: standardized terms for what the protein does, what process it participates in, and where in the cell it acts. CATH: which structural fold it has in the CATH hierarchy. Organism: the species of origin.

mmCIF coordinates. The mmCIF block holds the 3D Cartesian coordinates of each backbone atom (N, Cα, C, O) in ångströms. mmCIF is the PDB's canonical archive format — a tagged-loop text representation of the atomic model.

pLDDT. pLDDT is the predicted lDDT-Cα score: AlphaFold's confidence that the local environment of each residue (all inter-atomic distances within 15 Å) is correctly placed. It is a per-residue number between 0 and 100, with higher meaning more reliable.

Backbone torsions (φ/ψ). φ 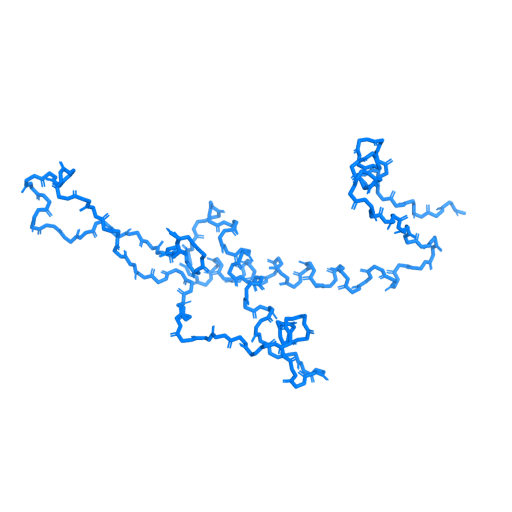(phi) and ψ (psi) are the two rotatable backbone dihedrals per residue: φ is the C(i-1)–N–Cα–C torsion, ψ is the N–Cα–C–N(i+1) torsion, both in degrees on (−180°, 180°]. α-helical residues cluster near (−60°, −45°); β-strand residues near (−120°, +130°). A Ramachandran plot is simply a scatter of (φ, ψ) for every residue.

B-factor. For experimental (PDB) structures, the B-factor (temperature factor) quantifies the positional spread of each atom in the crystal — a combination of thermal vibration and static disorder — in units of Å². High B-factors mark flexible loops or poorly resolved regions; low B-factors mark the rigid, well-ordered core.

Secondary structure (3-state, P-SEA). SS3 is a coarse helix/strand/coil call (letters a/b/c) made by the P-SEA algorithm from inter-Cα distances and dihedrals. It is less detailed than DSSP but needs only Cα positions.

Predicted aligned error. Predicted aligned error is AlphaFold's pairwise confidence. Unlike pLDDT (per-residue), PAE is per-residue-pair and captures whether two parts of the structure are correctly placed relative to each other. Units are ångströms of expected positional error.

Solvent-accessible surface area. Solvent-accessible surface area (SASA) is the area in Å² traced out by the centre of a 1.4 Å probe sphere (a water molecule) rolled over the protein's van der Waals surface (Shrake–Rupley / Lee–Richards construction). Buried residues have near-zero SASA; fully exposed residues can exceed 200 Å². The total SASA scales roughly with the number of surface residues.

Secondary structure (8-state, DSSP). The SS8 string is DSSP's per-residue secondary-structure call. α-helix (H) means an i→i+4 H-bond ladder; β-strand (E) means the residue participates in a β-sheet; 3₁₀ (G) and π (I) are tighter and wider helices; T/S are turns/bends; '-' is loop.

Rendered structure images. Structure images are PyMOL renders from six orthogonal camera directions. Cartoon representation draws helices as coils and strands as arrows; sticks shows the backbone as bonds; surface shows the solvent-excluded envelope. Rainbow coloring maps sequence position to hue (blue→red, N→C); chain coloring assigns a distinct color per polypeptide.

Sequence. The amino-acid sequence is the protein's primary structure: the linear order of residues from the N-terminus to the C-terminus, written in one-letter code. Everything else here — the 3D coordinates, the secondary structure, the domain annotations — is ultimately a consequence of this string.

Contact-map, Ramachandran, and PAE plots. Three diagnostic plots accompany the record. The Cα contact map visualizes the tertiary structure as a 2D adjacency matrix (8 Å cutoff, sequence-local contacts suppressed). The Ramachandran plot shows the distribution of backbone (φ, ψ) torsions, with points in the α and β basins reflecting secondary structure content. The PAE plot shows AlphaFold's inter-residue confidence as a color matrix.